Protein AF-A0A267M6H8-F1 (afdb_monomer_lite)

Foldseek 3Di:
DVVVVVVVVVVVLVVVLVVLLVCVVVQVQHPDLVSNLVSVLVCCVVVVAPQVSSCSRNVDGNPPPPPPD

Radius of gyration: 13.7 Å; chains: 1; bounding box: 35×26×38 Å

Organism: Lactobacillus johnsonii (NCBI:txid33959)

Secondary structure (DSSP, 8-state):
-HHHHHHHHHHHHHHHHHHHHHHHHTTTT-SSHHHHHHHHHHHHHTTSS-HHHHHHHHSS---------

pLDDT: mean 88.93, std 14.03, range [36.16, 97.31]

InterPro domains:
  IPR010022 Protein of unknown function XkdX [PF09693] (21-62)

Structure (mmCIF, N/CA/C/O backbone):
data_AF-A0A267M6H8-F1
#
_entry.id   AF-A0A267M6H8-F1
#
loop_
_atom_site.group_PDB
_atom_site.id
_atom_site.type_symbol
_atom_site.label_atom_id
_atom_site.label_alt_id
_atom_site.label_comp_id
_atom_site.label_asym_id
_atom_site.label_entity_id
_atom_site.label_seq_id
_atom_site.pdbx_PDB_ins_code
_atom_site.Cartn_x
_atom_site.Cartn_y
_atom_site.Cartn_z
_atom_site.occupancy
_atom_site.B_iso_or_equiv
_atom_site.auth_seq_id
_atom_site.auth_comp_id
_atom_site.auth_asym_id
_atom_site.auth_atom_id
_atom_site.pdbx_PDB_model_num
ATOM 1 N N . MET A 1 1 ? 18.128 -5.953 -24.272 1.00 67.50 1 MET A N 1
ATOM 2 C CA . MET A 1 1 ? 18.569 -4.801 -23.445 1.00 67.50 1 MET A CA 1
ATOM 3 C C . MET A 1 1 ? 17.374 -4.010 -22.938 1.00 67.50 1 MET A C 1
ATOM 5 O O . MET A 1 1 ? 17.285 -3.823 -21.737 1.00 67.50 1 MET A O 1
ATOM 9 N N . PHE A 1 2 ? 16.449 -3.597 -23.813 1.00 82.69 2 PHE A N 1
ATOM 10 C CA . PHE A 1 2 ? 15.210 -2.928 -23.398 1.00 82.69 2 PHE A CA 1
ATOM 11 C C . PHE A 1 2 ? 14.324 -3.818 -22.505 1.00 82.69 2 PHE A C 1
ATOM 13 O O . PHE A 1 2 ? 13.922 -3.380 -21.435 1.00 82.69 2 PHE A O 1
ATOM 20 N N . ASP A 1 3 ? 14.149 -5.095 -22.861 1.00 86.50 3 ASP A N 1
ATOM 21 C CA . ASP A 1 3 ? 13.334 -6.039 -22.071 1.00 86.50 3 ASP A CA 1
ATOM 22 C C . ASP A 1 3 ? 13.875 -6.255 -20.651 1.00 86.50 3 ASP A C 1
ATOM 24 O O . ASP A 1 3 ? 13.127 -6.232 -19.684 1.00 86.50 3 ASP A O 1
ATOM 28 N N . THR A 1 4 ? 15.198 -6.354 -20.494 1.00 88.19 4 THR A N 1
ATOM 29 C CA . THR A 1 4 ? 15.845 -6.468 -19.176 1.00 88.19 4 THR A CA 1
ATOM 30 C C . THR A 1 4 ? 15.627 -5.223 -18.312 1.00 88.19 4 THR A C 1
ATOM 32 O O . THR A 1 4 ? 15.478 -5.330 -17.100 1.00 88.19 4 THR A O 1
ATOM 35 N N . ILE A 1 5 ? 15.609 -4.032 -18.919 1.00 88.00 5 ILE A N 1
ATOM 36 C CA . ILE A 1 5 ? 15.316 -2.788 -18.195 1.00 88.00 5 ILE A CA 1
ATOM 37 C C . ILE A 1 5 ? 13.858 -2.796 -17.730 1.00 88.00 5 ILE A C 1
ATOM 39 O O . ILE A 1 5 ? 13.595 -2.458 -16.580 1.00 88.00 5 ILE A O 1
ATOM 43 N N . LEU A 1 6 ? 12.926 -3.216 -18.589 1.00 85.94 6 LEU A N 1
ATOM 44 C CA . LEU A 1 6 ? 11.512 -3.328 -18.232 1.00 85.94 6 LEU A CA 1
ATOM 45 C C . LEU A 1 6 ? 11.277 -4.339 -17.102 1.00 85.94 6 LEU A C 1
ATOM 47 O O . LEU A 1 6 ? 10.583 -4.015 -16.141 1.00 85.94 6 LEU A O 1
ATOM 51 N N . ASP A 1 7 ? 11.903 -5.513 -17.162 1.00 91.19 7 ASP A N 1
ATOM 52 C CA . 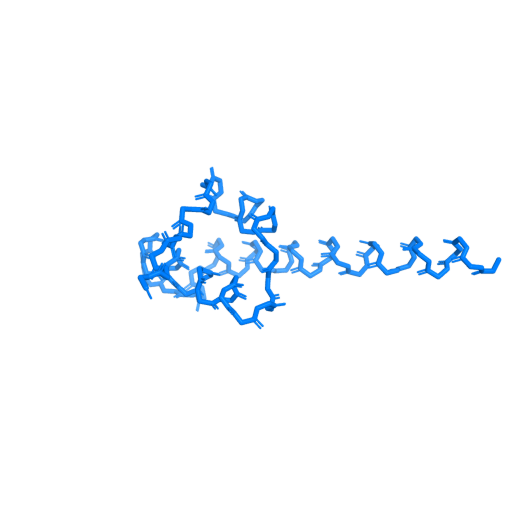ASP A 1 7 ? 11.807 -6.525 -16.103 1.00 91.19 7 ASP A CA 1
ATOM 53 C C . ASP A 1 7 ? 12.363 -6.023 -14.766 1.00 91.19 7 ASP A C 1
ATOM 55 O O . ASP A 1 7 ? 11.748 -6.221 -13.713 1.00 91.19 7 ASP A O 1
ATOM 59 N N . ASN A 1 8 ? 13.491 -5.310 -14.792 1.00 89.81 8 ASN A N 1
ATOM 60 C CA .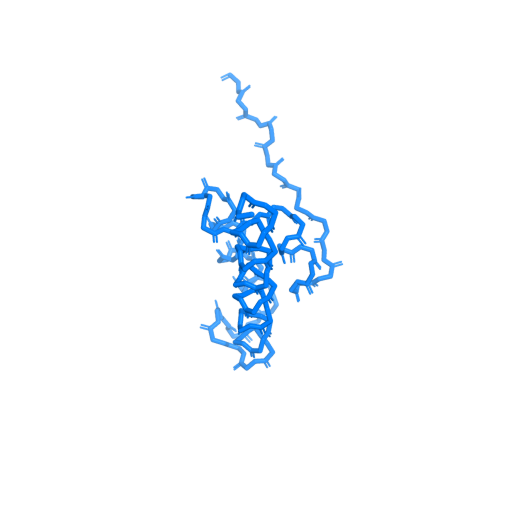 ASN A 1 8 ? 14.062 -4.711 -13.588 1.00 89.81 8 ASN A CA 1
ATOM 61 C C . ASN A 1 8 ? 13.131 -3.645 -12.992 1.00 89.81 8 ASN A C 1
ATOM 63 O O . ASN A 1 8 ? 12.927 -3.615 -11.780 1.00 89.81 8 ASN A O 1
ATOM 67 N N . LEU A 1 9 ? 12.529 -2.795 -13.829 1.00 88.31 9 LEU A N 1
ATOM 68 C CA . LEU A 1 9 ? 11.577 -1.777 -13.374 1.00 88.31 9 LEU A CA 1
ATOM 69 C C . LEU A 1 9 ? 10.318 -2.407 -12.765 1.00 88.31 9 LEU A C 1
ATOM 71 O O . LEU A 1 9 ? 9.860 -1.956 -11.716 1.00 88.31 9 LEU A O 1
ATOM 75 N N . ASN A 1 10 ? 9.795 -3.475 -13.372 1.00 87.00 10 ASN A N 1
ATOM 76 C CA . ASN A 1 10 ? 8.658 -4.223 -12.834 1.00 87.00 10 ASN A CA 1
ATOM 77 C C . ASN A 1 10 ? 8.992 -4.881 -11.488 1.00 87.00 10 ASN A C 1
ATOM 79 O O . ASN A 1 10 ? 8.178 -4.861 -10.565 1.00 87.00 10 ASN A O 1
ATOM 83 N N . THR A 1 11 ? 10.201 -5.431 -11.357 1.00 92.31 11 THR A N 1
ATOM 84 C CA . THR A 1 11 ? 10.679 -6.036 -10.107 1.00 92.31 11 THR A CA 1
ATOM 85 C C . THR A 1 11 ? 10.737 -4.997 -8.988 1.00 92.31 11 THR A C 1
ATOM 87 O O . THR A 1 11 ? 10.139 -5.205 -7.935 1.00 92.31 11 THR A O 1
ATOM 90 N N . ILE A 1 12 ? 11.343 -3.834 -9.250 1.00 89.25 12 ILE A N 1
ATOM 91 C CA . ILE A 1 12 ? 11.437 -2.732 -8.279 1.00 89.25 12 ILE A CA 1
ATOM 92 C C . ILE A 1 12 ? 10.045 -2.249 -7.848 1.00 89.25 12 ILE A C 1
ATOM 94 O O . ILE A 1 12 ? 9.806 -2.028 -6.661 1.00 89.25 12 ILE A O 1
ATOM 98 N N . GLN A 1 13 ? 9.099 -2.112 -8.782 1.00 86.06 13 GLN A N 1
ATOM 99 C CA . GLN A 1 13 ? 7.730 -1.711 -8.438 1.00 86.06 13 GLN A CA 1
ATOM 100 C C . GLN A 1 13 ? 7.031 -2.736 -7.536 1.00 86.06 13 GLN A C 1
ATOM 102 O O . GLN A 1 13 ? 6.355 -2.352 -6.580 1.00 86.06 13 GLN A O 1
ATOM 107 N N . ASN A 1 14 ? 7.208 -4.033 -7.801 1.00 91.19 14 ASN A N 1
ATOM 108 C CA . ASN A 1 14 ? 6.639 -5.085 -6.959 1.00 91.19 14 ASN A CA 1
ATOM 109 C C . ASN A 1 14 ? 7.248 -5.082 -5.550 1.00 91.19 14 ASN A C 1
ATOM 111 O O . ASN A 1 14 ? 6.515 -5.221 -4.570 1.00 91.19 14 ASN A O 1
ATOM 115 N N . GLU A 1 15 ? 8.561 -4.873 -5.436 1.00 93.50 15 GLU A N 1
ATOM 116 C CA . GLU A 1 15 ? 9.251 -4.761 -4.147 1.00 93.50 15 GLU A CA 1
ATOM 117 C C . GLU A 1 15 ? 8.774 -3.540 -3.350 1.00 93.50 15 GLU A C 1
ATOM 119 O O . GLU A 1 15 ? 8.484 -3.660 -2.159 1.00 93.50 15 GLU A O 1
ATOM 124 N N . MET A 1 16 ? 8.590 -2.387 -4.002 1.00 91.88 16 MET A N 1
ATOM 125 C CA . MET A 1 16 ? 8.030 -1.192 -3.359 1.00 91.88 16 MET A CA 1
ATOM 126 C C . MET A 1 16 ? 6.626 -1.437 -2.792 1.00 91.88 16 MET A C 1
ATOM 128 O O . MET A 1 16 ? 6.341 -1.066 -1.653 1.00 91.88 16 MET A O 1
ATOM 132 N N . VAL A 1 17 ? 5.746 -2.085 -3.563 1.00 94.69 17 VAL A N 1
ATOM 133 C CA . VAL A 1 17 ? 4.388 -2.421 -3.102 1.00 94.69 17 VAL A CA 1
ATOM 134 C C . VAL A 1 17 ? 4.440 -3.406 -1.931 1.00 94.69 17 VAL A C 1
ATOM 136 O O . VAL A 1 17 ? 3.687 -3.248 -0.970 1.00 94.69 17 VAL A O 1
ATOM 139 N N . ALA A 1 18 ? 5.346 -4.387 -1.965 1.00 95.69 18 ALA A N 1
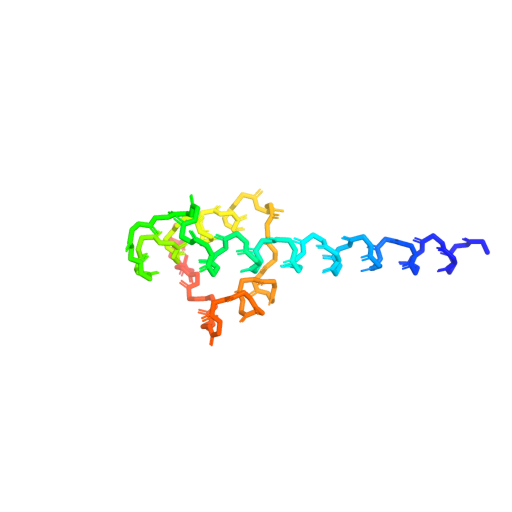ATOM 140 C CA . ALA A 1 18 ? 5.541 -5.324 -0.861 1.00 95.69 18 ALA A CA 1
ATOM 141 C C . ALA A 1 18 ? 6.019 -4.618 0.422 1.00 95.69 18 ALA A C 1
ATOM 143 O O . ALA A 1 18 ? 5.497 -4.896 1.502 1.00 95.69 18 ALA A O 1
ATOM 144 N N . MET A 1 19 ? 6.942 -3.657 0.307 1.00 95.62 19 MET A N 1
ATOM 145 C CA . MET A 1 19 ? 7.396 -2.846 1.441 1.00 95.62 19 MET A CA 1
ATOM 146 C C . MET A 1 19 ? 6.261 -2.022 2.053 1.00 95.62 19 MET A C 1
ATOM 148 O O . MET A 1 19 ? 6.086 -2.023 3.272 1.00 95.62 19 MET A O 1
ATOM 152 N N . PHE A 1 20 ? 5.459 -1.344 1.229 1.00 95.31 20 PHE A N 1
ATOM 153 C CA . PHE A 1 20 ? 4.304 -0.594 1.725 1.00 95.31 20 PHE A CA 1
ATOM 154 C C . PHE A 1 20 ? 3.260 -1.506 2.362 1.00 95.31 20 PHE A C 1
ATOM 156 O O . PHE A 1 20 ? 2.664 -1.134 3.369 1.00 95.31 20 PHE A O 1
ATOM 163 N N . LYS A 1 21 ? 3.067 -2.721 1.842 1.00 96.88 21 LYS A N 1
ATOM 164 C CA . LYS A 1 21 ? 2.176 -3.696 2.471 1.00 96.88 21 LYS A CA 1
ATOM 165 C C . LYS A 1 21 ? 2.644 -4.076 3.873 1.00 96.88 21 LYS A C 1
ATOM 167 O O . LYS A 1 21 ? 1.849 -4.063 4.805 1.00 96.88 21 LYS A O 1
ATOM 172 N N . GLN A 1 22 ? 3.935 -4.334 4.043 1.00 97.31 22 GLN A N 1
ATOM 173 C CA . GLN A 1 22 ? 4.497 -4.646 5.354 1.00 97.31 22 GLN A CA 1
ATOM 174 C C . GLN A 1 22 ? 4.358 -3.470 6.336 1.00 97.31 22 GLN A C 1
ATOM 176 O O . GLN A 1 22 ? 3.958 -3.659 7.480 1.00 97.31 22 GLN A O 1
ATOM 181 N N . GLN A 1 23 ? 4.626 -2.243 5.884 1.00 96.19 23 GLN A N 1
ATOM 182 C CA . GLN A 1 23 ? 4.434 -1.031 6.692 1.00 96.19 23 GLN A CA 1
ATOM 183 C C . GLN A 1 23 ? 2.967 -0.828 7.093 1.00 96.19 23 GLN A C 1
ATOM 185 O O . GLN A 1 23 ? 2.682 -0.429 8.222 1.00 96.19 23 GLN A O 1
ATOM 190 N N . TYR A 1 24 ? 2.038 -1.143 6.191 1.00 96.44 24 TYR A N 1
ATOM 191 C CA . TYR A 1 24 ? 0.606 -1.112 6.460 1.00 96.44 24 TYR A CA 1
ATOM 192 C C . TYR A 1 24 ? 0.205 -2.127 7.533 1.00 96.44 24 TYR A C 1
ATOM 194 O O . TYR A 1 24 ? -0.481 -1.771 8.486 1.00 96.44 24 TYR A O 1
ATOM 202 N N . GLU A 1 25 ? 0.702 -3.361 7.441 1.00 94.62 25 GLU A N 1
ATOM 203 C CA . GLU A 1 25 ? 0.477 -4.408 8.447 1.00 94.62 25 GLU A CA 1
ATOM 204 C C . GLU A 1 25 ? 1.103 -4.065 9.811 1.00 94.62 25 GLU A C 1
ATOM 206 O O . GLU A 1 25 ? 0.609 -4.500 10.850 1.00 94.62 25 GLU A O 1
ATOM 211 N N . TRP A 1 26 ? 2.159 -3.249 9.829 1.00 95.38 26 TRP A N 1
ATOM 212 C CA . TRP A 1 26 ? 2.786 -2.731 11.049 1.00 95.38 26 TRP A CA 1
ATOM 213 C C . TRP A 1 26 ? 2.131 -1.465 11.613 1.00 95.38 26 TRP A C 1
ATOM 215 O O . TRP A 1 26 ? 2.596 -0.959 12.634 1.00 95.38 26 TRP A O 1
ATOM 225 N N . GLY A 1 27 ? 1.097 -0.926 10.963 1.00 95.69 27 GLY A N 1
ATOM 226 C CA . GLY A 1 27 ? 0.417 0.291 11.414 1.00 95.69 27 GLY A CA 1
ATOM 227 C C . GLY A 1 27 ? 1.225 1.580 11.220 1.00 95.69 27 GLY A C 1
ATOM 228 O O . GLY A 1 27 ? 0.942 2.586 11.860 1.00 95.69 27 GLY A O 1
ATOM 229 N N . TRP A 1 28 ? 2.231 1.599 10.337 1.00 96.19 28 TRP A N 1
ATOM 230 C CA . TRP A 1 28 ? 3.063 2.795 10.112 1.00 96.19 28 TRP A CA 1
ATOM 231 C C . TRP A 1 28 ? 2.289 3.983 9.530 1.00 96.19 28 TRP A C 1
ATOM 233 O O . TRP A 1 28 ? 2.705 5.129 9.693 1.00 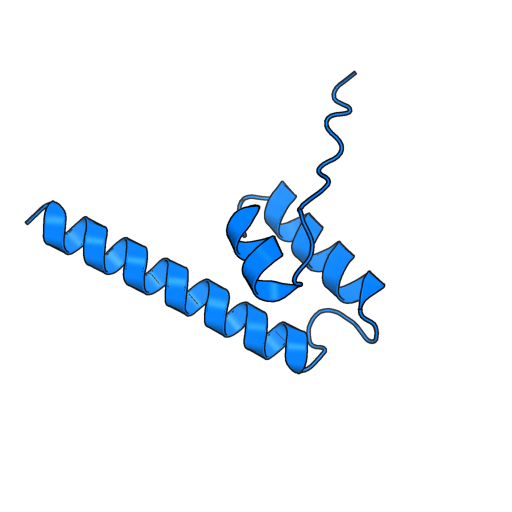96.19 28 TRP A O 1
ATOM 243 N N . PHE A 1 29 ? 1.189 3.719 8.823 1.00 95.31 29 PHE A N 1
ATOM 244 C CA . PHE A 1 29 ? 0.386 4.754 8.171 1.00 95.31 29 PHE A CA 1
ATOM 245 C C . PHE A 1 29 ? -0.750 5.288 9.053 1.00 95.31 29 PHE A C 1
ATOM 247 O O . PHE A 1 29 ? -1.404 6.257 8.670 1.00 95.31 29 PHE A O 1
ATOM 254 N N . GLY A 1 30 ? -0.986 4.692 10.223 1.00 93.62 30 GLY A N 1
ATOM 255 C CA . GLY A 1 30 ? -2.015 5.124 11.161 1.00 93.62 30 GLY A CA 1
ATOM 256 C C . GLY A 1 30 ? -2.441 4.023 12.126 1.00 93.62 30 GLY A C 1
ATOM 257 O O . GLY A 1 30 ? -2.252 2.837 11.862 1.00 93.62 30 GLY A O 1
ATOM 258 N N . ASP A 1 31 ? -3.077 4.438 13.222 1.00 93.38 31 ASP A N 1
ATOM 259 C CA . ASP A 1 31 ? -3.489 3.552 14.321 1.00 93.38 31 ASP A CA 1
ATOM 260 C C . ASP A 1 31 ? -4.689 2.654 13.975 1.00 93.38 31 ASP A C 1
ATOM 262 O O . ASP A 1 31 ? -4.979 1.684 14.676 1.00 93.38 31 ASP A O 1
ATOM 266 N N . ASP A 1 32 ? -5.399 2.965 12.889 1.00 95.00 32 ASP A N 1
ATOM 267 C CA . ASP A 1 32 ? 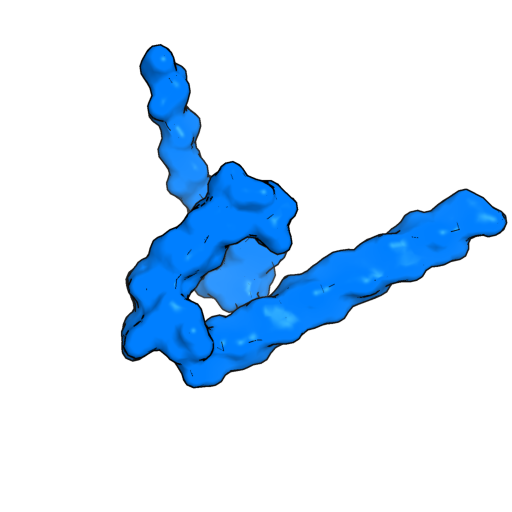-6.495 2.157 12.377 1.00 95.00 32 ASP A CA 1
ATOM 268 C C . ASP A 1 32 ? -6.466 2.025 10.848 1.00 95.00 32 ASP A C 1
ATOM 270 O O . ASP A 1 32 ? -5.736 2.707 10.113 1.00 95.00 32 ASP A O 1
ATOM 274 N N . LYS A 1 33 ? -7.300 1.099 10.367 1.00 93.88 33 LYS A N 1
ATOM 275 C CA . LYS A 1 33 ? -7.446 0.787 8.947 1.00 93.88 33 LYS A CA 1
ATOM 276 C C . LYS A 1 33 ? -7.892 2.003 8.129 1.00 93.88 33 LYS A C 1
ATOM 278 O O . LYS A 1 33 ? -7.392 2.206 7.026 1.00 93.88 33 LYS A O 1
ATOM 283 N N . ALA A 1 34 ? -8.822 2.806 8.647 1.00 94.81 34 ALA A N 1
ATOM 284 C CA . ALA A 1 34 ? -9.383 3.940 7.916 1.00 94.81 34 ALA A CA 1
ATOM 285 C C . ALA A 1 34 ? -8.329 5.035 7.688 1.00 94.81 34 ALA A C 1
ATOM 287 O O . ALA A 1 34 ? -8.185 5.542 6.575 1.00 94.81 34 ALA A O 1
ATOM 288 N N . THR A 1 35 ? -7.543 5.333 8.719 1.00 95.94 35 THR A N 1
ATOM 289 C CA . THR A 1 35 ? -6.439 6.295 8.699 1.00 95.94 35 THR A CA 1
ATOM 290 C C . THR A 1 35 ? -5.342 5.831 7.747 1.00 95.94 35 THR A C 1
ATOM 292 O O . THR A 1 35 ? -4.947 6.578 6.850 1.00 95.94 35 THR A O 1
ATOM 295 N N . SER A 1 36 ? -4.921 4.567 7.857 1.00 96.94 36 SER A N 1
ATOM 296 C CA . SER A 1 36 ? -3.925 3.989 6.950 1.00 96.94 36 SER A CA 1
ATOM 297 C C . SER A 1 36 ? -4.390 4.015 5.486 1.00 96.94 36 SER A C 1
ATOM 299 O O . SER A 1 36 ? -3.629 4.394 4.592 1.00 96.94 36 SER A O 1
ATOM 301 N N . ASN A 1 37 ? -5.661 3.684 5.224 1.00 96.00 37 ASN A N 1
ATOM 302 C CA . ASN A 1 37 ? -6.242 3.746 3.882 1.00 96.00 37 ASN A CA 1
ATOM 303 C C . ASN A 1 37 ? -6.274 5.182 3.343 1.00 96.00 37 ASN A C 1
ATOM 305 O O . ASN A 1 37 ? -5.947 5.389 2.175 1.00 96.00 37 ASN A O 1
ATOM 309 N N . ALA A 1 38 ? -6.610 6.176 4.169 1.00 95.62 38 ALA A N 1
ATOM 310 C CA . ALA A 1 38 ? -6.629 7.581 3.767 1.00 95.62 38 ALA A CA 1
ATOM 311 C C . ALA A 1 38 ? -5.232 8.105 3.378 1.00 95.62 38 ALA A C 1
ATOM 313 O O . ALA A 1 38 ? -5.102 8.840 2.392 1.00 95.62 38 ALA A O 1
ATOM 314 N N . VAL A 1 39 ? -4.181 7.694 4.101 1.00 96.06 39 VAL A N 1
ATOM 315 C CA . VAL A 1 39 ? -2.784 8.019 3.760 1.00 96.06 39 VAL A CA 1
ATOM 316 C C . VAL A 1 39 ? -2.395 7.405 2.416 1.00 96.06 39 VAL A C 1
ATOM 318 O O . VAL A 1 39 ? -1.921 8.119 1.529 1.00 96.06 39 VAL A O 1
ATOM 321 N N . LEU A 1 40 ? -2.664 6.111 2.214 1.00 95.94 40 LEU A N 1
ATOM 322 C CA . LEU A 1 40 ? -2.336 5.427 0.960 1.00 95.94 40 LEU A CA 1
ATOM 323 C C . LEU A 1 40 ? -3.142 5.962 -0.234 1.00 95.94 40 LEU A C 1
ATOM 325 O O . LEU A 1 40 ? -2.593 6.095 -1.325 1.00 95.94 40 LEU A O 1
ATOM 329 N N . GLN A 1 41 ? -4.403 6.364 -0.045 1.00 95.50 41 GLN A N 1
ATOM 330 C CA . GLN A 1 41 ? -5.164 7.101 -1.064 1.00 95.50 41 GLN A CA 1
ATOM 331 C C . GLN A 1 41 ? -4.495 8.438 -1.421 1.00 95.50 41 GLN A C 1
ATOM 333 O O . GLN A 1 41 ? -4.533 8.865 -2.576 1.00 95.50 41 GLN A O 1
ATOM 338 N N . GLY A 1 42 ? -3.867 9.104 -0.447 1.00 94.69 42 GLY A N 1
ATOM 339 C CA . GLY A 1 42 ? -3.023 10.276 -0.675 1.00 94.69 42 GLY A CA 1
ATOM 340 C C . GLY A 1 42 ? -1.846 9.976 -1.601 1.00 94.69 42 GLY A C 1
ATOM 341 O O . GLY A 1 42 ? -1.596 10.752 -2.519 1.00 94.69 42 GLY A O 1
ATOM 342 N N . TYR A 1 43 ? -1.186 8.831 -1.424 1.00 94.62 43 TYR A N 1
ATOM 343 C CA . TYR A 1 43 ? -0.093 8.397 -2.302 1.00 94.62 43 TYR A CA 1
ATOM 344 C C . TYR A 1 43 ? -0.570 8.076 -3.716 1.00 94.62 43 TYR A C 1
ATOM 346 O O . TYR A 1 43 ? 0.147 8.352 -4.677 1.00 94.62 43 TYR A O 1
ATOM 354 N N . VAL A 1 44 ? -1.798 7.568 -3.862 1.00 94.56 44 VAL A N 1
ATOM 355 C CA . VAL A 1 44 ? -2.416 7.420 -5.185 1.00 94.56 44 VAL A CA 1
ATOM 356 C C . VAL A 1 44 ? -2.630 8.780 -5.847 1.00 94.56 44 VAL A C 1
ATOM 358 O O . VAL A 1 44 ? -2.259 8.962 -7.004 1.00 94.56 44 VAL A O 1
ATOM 361 N N . ARG A 1 45 ? -3.132 9.778 -5.107 1.00 93.62 45 ARG A N 1
ATOM 362 C CA . ARG A 1 45 ? -3.333 11.144 -5.630 1.00 93.62 45 ARG A CA 1
ATOM 363 C C . ARG A 1 45 ? -2.036 11.841 -6.053 1.00 93.62 45 ARG A C 1
ATOM 365 O O . ARG A 1 45 ? -2.077 12.697 -6.931 1.00 93.62 45 ARG A O 1
ATOM 372 N N . THR A 1 46 ? -0.901 11.504 -5.442 1.00 93.31 46 THR A N 1
ATOM 373 C CA . THR A 1 46 ? 0.411 12.084 -5.776 1.00 93.31 46 THR A CA 1
ATOM 374 C C . THR A 1 46 ? 1.228 11.235 -6.753 1.00 93.31 46 THR A C 1
ATOM 376 O O . THR A 1 46 ? 2.389 11.557 -7.000 1.00 93.31 46 THR A O 1
ATOM 379 N N . ASN A 1 47 ? 0.645 10.171 -7.322 1.00 90.31 47 ASN A N 1
ATOM 380 C CA . ASN A 1 47 ? 1.319 9.184 -8.177 1.00 90.31 47 ASN A CA 1
ATOM 381 C C . ASN A 1 47 ? 2.495 8.443 -7.507 1.00 90.31 47 ASN A C 1
ATOM 383 O O . ASN A 1 47 ? 3.295 7.812 -8.193 1.00 90.31 47 ASN A O 1
ATOM 387 N N . ALA A 1 48 ? 2.603 8.489 -6.176 1.00 90.56 48 ALA A N 1
ATOM 388 C CA . ALA A 1 48 ? 3.581 7.708 -5.417 1.00 90.56 48 ALA A CA 1
ATOM 389 C C . ALA A 1 48 ? 3.180 6.226 -5.299 1.00 90.56 48 ALA A C 1
ATOM 391 O O . ALA A 1 48 ? 4.021 5.369 -5.033 1.00 90.56 48 ALA A O 1
ATOM 392 N N . LEU A 1 49 ? 1.897 5.923 -5.503 1.00 93.31 49 LEU A N 1
ATOM 393 C CA . LEU A 1 49 ? 1.337 4.579 -5.499 1.00 93.31 49 LEU A CA 1
ATOM 394 C C . LEU A 1 49 ? 0.317 4.451 -6.633 1.00 93.31 49 LEU A C 1
ATOM 396 O O . LEU A 1 49 ? -0.479 5.356 -6.856 1.00 93.31 49 LEU A O 1
ATOM 400 N N . SER A 1 50 ? 0.307 3.338 -7.361 1.00 93.62 50 SER A N 1
ATOM 401 C CA . SER A 1 50 ? -0.741 3.105 -8.359 1.00 93.62 50 SER A CA 1
ATOM 402 C C . SER A 1 50 ? -2.057 2.675 -7.688 1.00 93.62 50 SER A C 1
ATOM 404 O O . SER A 1 50 ? -2.022 2.078 -6.608 1.00 93.62 50 SER A O 1
ATOM 406 N N . PRO A 1 51 ? -3.226 2.887 -8.324 1.00 95.12 51 PRO A N 1
ATOM 407 C CA . PRO A 1 51 ? -4.496 2.339 -7.835 1.00 95.12 51 PRO A CA 1
ATOM 408 C C . PRO A 1 51 ? -4.462 0.816 -7.615 1.00 95.12 51 PRO A C 1
ATOM 410 O O . PRO A 1 51 ? -5.028 0.304 -6.653 1.00 95.12 51 PRO A O 1
ATOM 413 N N . GLU A 1 52 ? -3.746 0.078 -8.469 1.00 94.69 52 GLU A N 1
ATOM 414 C CA . GLU A 1 52 ? -3.553 -1.366 -8.298 1.00 94.69 52 GLU A CA 1
ATOM 415 C C . GLU A 1 52 ? -2.649 -1.686 -7.098 1.00 94.69 52 GLU A C 1
ATOM 417 O O . GLU A 1 52 ? -2.922 -2.619 -6.344 1.00 94.69 52 GLU A O 1
ATOM 422 N N . GLY A 1 53 ? -1.591 -0.897 -6.886 1.00 94.94 53 GLY A N 1
ATOM 423 C CA . GLY A 1 53 ? -0.734 -1.001 -5.708 1.00 94.94 53 GLY A CA 1
ATOM 424 C C . GLY A 1 53 ? -1.515 -0.765 -4.416 1.00 94.94 53 GLY A C 1
ATOM 425 O O . GLY A 1 53 ? -1.379 -1.546 -3.478 1.00 94.94 53 GLY A O 1
ATOM 426 N N . TYR A 1 54 ? -2.399 0.238 -4.397 1.00 96.69 54 TYR A N 1
ATOM 427 C CA . TYR A 1 54 ? -3.332 0.475 -3.292 1.00 96.69 54 TYR A CA 1
ATOM 428 C C . TYR A 1 54 ? -4.164 -0.771 -2.991 1.00 96.69 54 TYR A C 1
ATOM 430 O O . TYR A 1 54 ? -4.113 -1.271 -1.870 1.00 96.69 54 TYR A O 1
ATOM 438 N N . LYS A 1 55 ? -4.819 -1.345 -4.007 1.00 96.69 55 LYS A N 1
ATOM 439 C CA . LYS A 1 55 ? -5.610 -2.573 -3.851 1.00 96.69 55 LYS A CA 1
ATOM 440 C C . LYS A 1 55 ? -4.789 -3.751 -3.331 1.00 96.69 55 LYS A C 1
ATOM 442 O O . LYS A 1 55 ? -5.263 -4.504 -2.486 1.00 96.69 55 LYS A O 1
ATOM 447 N N . LYS A 1 56 ? -3.548 -3.917 -3.799 1.00 96.38 56 LYS A N 1
ATOM 448 C CA . LYS A 1 56 ? -2.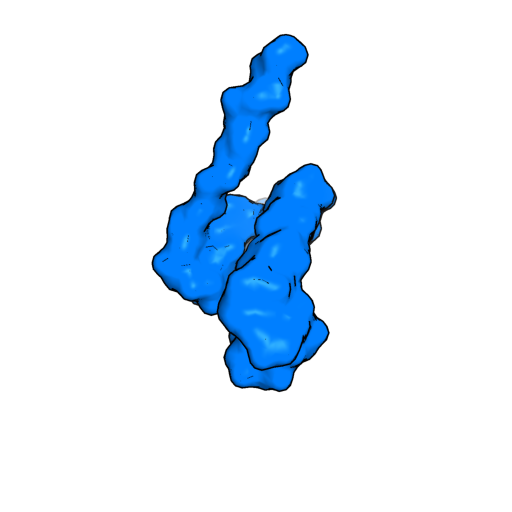638 -4.978 -3.326 1.00 96.38 56 LYS A CA 1
ATOM 449 C C . LYS A 1 56 ? -2.261 -4.825 -1.848 1.00 96.38 56 LYS A C 1
ATOM 451 O O . LYS A 1 56 ? -2.044 -5.840 -1.181 1.00 96.38 56 LYS A O 1
ATOM 456 N N . ILE A 1 57 ? -2.176 -3.590 -1.354 1.00 97.00 57 ILE A N 1
ATOM 457 C CA . ILE A 1 57 ? -1.825 -3.279 0.037 1.00 97.00 57 ILE A CA 1
ATOM 458 C C . ILE A 1 57 ? -3.048 -3.390 0.953 1.00 97.00 57 ILE A C 1
ATOM 460 O O . ILE A 1 57 ? -2.989 -4.091 1.958 1.00 97.00 57 ILE A O 1
ATOM 464 N N . THR A 1 58 ? -4.154 -2.728 0.606 1.00 95.88 58 THR A N 1
ATOM 465 C CA . THR A 1 58 ? -5.322 -2.558 1.491 1.00 95.88 58 THR A CA 1
ATOM 466 C C . THR A 1 58 ? -6.406 -3.620 1.296 1.00 95.88 58 THR A C 1
ATOM 468 O O . THR A 1 58 ? -7.250 -3.810 2.173 1.00 95.88 58 THR A O 1
ATOM 471 N N . GLY A 1 59 ? -6.412 -4.298 0.143 1.00 95.75 59 GLY A N 1
ATOM 472 C CA . GLY A 1 59 ? -7.500 -5.175 -0.298 1.00 95.75 59 GLY A CA 1
ATOM 473 C C . GLY A 1 59 ? -8.732 -4.432 -0.828 1.00 95.75 59 GLY A C 1
ATOM 474 O O . GLY A 1 59 ? -9.706 -5.083 -1.198 1.00 95.75 59 GLY A O 1
ATOM 475 N N . GLU A 1 60 ? -8.703 -3.099 -0.878 1.00 94.56 60 GLU A N 1
ATOM 476 C CA . GLU A 1 60 ? -9.828 -2.258 -1.291 1.00 94.56 60 GLU A CA 1
ATOM 477 C C . GLU A 1 60 ? -9.568 -1.618 -2.653 1.00 94.56 60 GLU A C 1
ATOM 479 O O . GLU A 1 60 ? -8.441 -1.254 -2.990 1.00 94.56 60 GLU A O 1
ATOM 484 N N . ASP A 1 61 ? -10.622 -1.474 -3.451 1.00 94.50 61 ASP A N 1
ATOM 485 C CA . ASP A 1 61 ? -10.537 -0.705 -4.684 1.00 94.50 61 ASP A CA 1
ATOM 486 C C . ASP A 1 61 ? -10.313 0.778 -4.368 1.00 94.50 61 ASP A C 1
ATOM 488 O O . ASP A 1 61 ? -10.860 1.330 -3.411 1.00 94.50 61 ASP A O 1
ATOM 492 N N . TYR A 1 62 ? -9.477 1.437 -5.172 1.00 92.25 62 TYR A N 1
ATOM 493 C CA . TYR A 1 62 ? -9.300 2.878 -5.057 1.00 92.25 62 TYR A CA 1
ATOM 494 C C . TYR A 1 62 ? -10.535 3.583 -5.623 1.00 92.25 62 TYR A C 1
ATOM 496 O O . TYR A 1 62 ? -10.648 3.792 -6.831 1.00 92.25 62 TYR A O 1
ATOM 504 N N . GLU A 1 63 ? -11.449 3.983 -4.743 1.00 83.88 63 GLU A N 1
ATOM 505 C CA . GLU A 1 63 ? -12.540 4.896 -5.078 1.00 83.88 63 GLU A CA 1
ATOM 506 C C . GLU A 1 63 ? -11.996 6.328 -5.126 1.00 83.88 63 GLU A C 1
ATOM 508 O O . GLU A 1 63 ? -12.185 7.149 -4.227 1.00 83.88 63 GLU A O 1
ATOM 513 N N . GLY A 1 64 ? -11.228 6.627 -6.172 1.00 65.69 64 GLY A N 1
ATOM 514 C CA . GLY A 1 64 ? -10.846 7.999 -6.462 1.00 65.69 64 GLY A CA 1
ATOM 515 C C . GLY A 1 64 ? -12.104 8.815 -6.710 1.00 65.69 64 GLY A C 1
ATOM 516 O O . GLY A 1 64 ? -12.899 8.470 -7.581 1.00 65.69 64 GLY A O 1
ATOM 517 N N . SER A 1 65 ? -12.284 9.912 -5.975 1.00 51.66 65 SER A N 1
ATOM 518 C CA . SER A 1 65 ? -13.268 10.922 -6.340 1.00 51.66 65 SER A CA 1
ATOM 519 C C . SER A 1 65 ? -12.902 11.460 -7.725 1.00 51.66 65 SER A C 1
ATOM 521 O O . SER A 1 65 ? -12.116 12.401 -7.848 1.00 51.66 65 SER A O 1
ATOM 523 N N . THR A 1 66 ? -13.478 10.898 -8.785 1.00 49.53 66 THR A N 1
ATOM 524 C CA . THR A 1 66 ? -13.653 11.592 -10.061 1.00 49.53 66 THR A CA 1
ATOM 525 C C . THR A 1 66 ? -14.719 12.666 -9.860 1.00 49.53 66 THR A C 1
ATOM 527 O O . THR A 1 66 ? -15.801 12.607 -10.430 1.00 49.53 66 THR A O 1
ATOM 530 N N . SER A 1 67 ? -14.426 13.632 -8.994 1.00 42.31 67 SER A N 1
ATOM 531 C CA . SER A 1 67 ? -15.159 14.887 -8.882 1.00 42.31 67 SER A CA 1
ATOM 532 C C . SER A 1 67 ? -14.191 15.997 -9.270 1.00 42.31 67 SER A C 1
ATOM 534 O O . SER A 1 67 ? -13.826 16.843 -8.459 1.00 42.31 67 SER A O 1
ATOM 536 N N . GLN A 1 68 ? -13.715 15.947 -10.515 1.00 36.69 68 GLN A N 1
ATOM 537 C CA . GLN A 1 68 ? -13.444 17.183 -11.235 1.00 36.69 68 GLN A CA 1
ATOM 538 C C . GLN A 1 68 ? -14.799 17.659 -11.758 1.00 36.69 68 GLN A C 1
ATOM 540 O O . GLN A 1 68 ? -15.303 17.133 -12.749 1.00 36.69 68 GLN A O 1
ATOM 545 N N . SER A 1 69 ? -15.403 18.581 -11.010 1.00 36.16 69 SER A N 1
ATOM 546 C CA . SER A 1 69 ? -16.385 19.525 -11.547 1.00 36.16 69 SER A CA 1
ATOM 547 C C . SER A 1 69 ? -15.679 20.579 -12.392 1.00 36.16 69 SER A C 1
ATOM 549 O O . SER A 1 69 ? -14.527 20.925 -12.037 1.00 36.16 69 SER A O 1
#

Sequence (69 aa):
MFDTILDNLNTIQNEMVAMFKQQYEWGWFGDDKATSNAVLQGYVRTNALSPEGYKKITGEDYEGSTSQS